Protein AF-A0AAV4ECH1-F1 (afdb_monomer)

Organism: NCBI:txid1093978

Structure (mmCIF, N/CA/C/O backbone):
data_AF-A0AAV4ECH1-F1
#
_entry.id   AF-A0AAV4ECH1-F1
#
loop_
_atom_site.group_PDB
_atom_site.id
_atom_site.type_symbol
_atom_site.label_atom_id
_atom_site.label_alt_id
_atom_site.label_comp_id
_atom_site.label_asym_id
_atom_site.label_entity_id
_atom_site.label_seq_id
_atom_site.pdbx_PDB_ins_code
_atom_site.Cartn_x
_atom_site.Cartn_y
_atom_site.Cartn_z
_atom_site.occupancy
_atom_site.B_iso_or_equiv
_atom_site.auth_seq_id
_atom_site.auth_comp_id
_atom_site.auth_asym_id
_atom_site.auth_atom_id
_atom_site.pdbx_PDB_model_num
ATOM 1 N N . MET A 1 1 ? 15.035 2.975 -8.513 1.00 60.62 1 MET A N 1
ATOM 2 C CA . MET A 1 1 ? 15.054 4.081 -9.506 1.00 60.62 1 MET A CA 1
ATOM 3 C C . MET A 1 1 ? 15.870 3.812 -10.770 1.00 60.62 1 MET A C 1
ATOM 5 O O . MET A 1 1 ? 15.384 4.126 -11.843 1.00 60.62 1 MET A O 1
ATOM 9 N N . LEU A 1 2 ? 17.068 3.222 -10.692 1.00 62.00 2 LEU A N 1
ATOM 10 C CA . LEU A 1 2 ? 18.070 3.203 -11.782 1.00 62.00 2 LEU A CA 1
ATOM 11 C C . LEU A 1 2 ? 17.639 2.664 -13.165 1.00 62.00 2 LEU A C 1
ATOM 13 O O . LEU A 1 2 ? 18.317 2.944 -14.146 1.00 62.00 2 LEU A O 1
ATOM 17 N N . ARG A 1 3 ? 16.542 1.904 -13.281 1.00 77.19 3 ARG A N 1
ATOM 18 C CA . ARG A 1 3 ? 16.023 1.419 -14.578 1.00 77.19 3 ARG A CA 1
ATOM 19 C C . ARG A 1 3 ? 14.747 2.115 -15.046 1.00 77.19 3 ARG A C 1
ATOM 21 O O . ARG A 1 3 ? 14.285 1.820 -16.141 1.00 77.19 3 ARG A O 1
ATOM 28 N N . LEU A 1 4 ? 14.199 3.039 -14.257 1.00 85.62 4 LEU A N 1
ATOM 29 C CA . LEU A 1 4 ? 12.916 3.689 -14.537 1.00 85.62 4 LEU A CA 1
ATOM 30 C C . LEU A 1 4 ? 12.904 4.378 -15.904 1.00 85.62 4 LEU A C 1
ATOM 32 O O . LEU A 1 4 ? 11.934 4.274 -16.646 1.00 85.62 4 LEU A O 1
ATOM 36 N N . ARG A 1 5 ? 14.034 4.985 -16.278 1.00 85.44 5 ARG A N 1
ATOM 37 C CA . ARG A 1 5 ? 14.195 5.683 -17.555 1.00 85.44 5 ARG A CA 1
ATOM 38 C C . ARG A 1 5 ? 14.033 4.790 -18.790 1.00 85.44 5 ARG A C 1
ATOM 40 O O . ARG A 1 5 ? 13.694 5.288 -19.852 1.00 85.44 5 ARG A O 1
ATOM 47 N N . ARG A 1 6 ? 14.250 3.477 -18.652 1.00 85.56 6 ARG A N 1
ATOM 48 C CA . ARG A 1 6 ? 14.023 2.495 -19.729 1.00 85.56 6 ARG A CA 1
ATOM 49 C C . ARG A 1 6 ? 12.545 2.149 -19.906 1.00 85.56 6 ARG A C 1
ATOM 51 O O . ARG A 1 6 ? 12.153 1.733 -20.987 1.00 85.56 6 ARG A O 1
ATOM 58 N N . LEU A 1 7 ? 11.760 2.260 -18.834 1.00 86.31 7 LEU A N 1
ATOM 59 C CA . LEU A 1 7 ? 10.358 1.841 -18.785 1.00 86.31 7 LEU A CA 1
ATOM 60 C C . LEU A 1 7 ? 9.423 2.967 -19.245 1.00 86.31 7 LEU A C 1
ATOM 62 O O . LEU A 1 7 ? 8.507 2.717 -20.020 1.00 86.31 7 LEU A O 1
ATOM 66 N N . CYS A 1 8 ? 9.671 4.201 -18.804 1.00 85.69 8 CYS A N 1
ATOM 67 C CA . CYS A 1 8 ? 8.803 5.348 -19.086 1.00 85.69 8 CYS A CA 1
ATOM 68 C C . CYS A 1 8 ? 8.967 5.849 -20.523 1.00 85.69 8 CYS A C 1
ATOM 70 O O . CYS A 1 8 ? 10.100 6.049 -20.971 1.00 85.69 8 CYS A O 1
ATOM 72 N N . GLN A 1 9 ? 7.850 6.029 -21.234 1.00 82.44 9 GLN A N 1
ATOM 73 C CA . GLN A 1 9 ? 7.805 6.490 -22.625 1.00 82.44 9 GLN A CA 1
ATOM 74 C C . GLN A 1 9 ? 8.228 7.949 -22.752 1.00 82.44 9 GLN A C 1
ATOM 76 O O . GLN A 1 9 ? 9.177 8.231 -23.484 1.00 82.44 9 GLN A O 1
ATOM 81 N N . ASP A 1 10 ? 7.608 8.813 -21.953 1.00 85.44 10 ASP A N 1
ATOM 82 C CA . ASP A 1 10 ? 7.797 10.257 -22.007 1.00 85.44 10 ASP A CA 1
ATOM 83 C C . ASP A 1 10 ? 8.365 10.822 -20.691 1.00 85.44 10 ASP A C 1
ATOM 85 O O . ASP A 1 10 ? 8.389 10.166 -19.642 1.00 85.44 10 ASP A O 1
ATOM 89 N N . ASP A 1 11 ? 8.848 12.067 -20.736 1.00 85.12 11 ASP A N 1
ATOM 90 C CA . ASP A 1 11 ? 9.450 12.754 -19.582 1.00 85.12 11 ASP A CA 1
ATOM 91 C C . ASP A 1 11 ? 8.449 13.048 -18.457 1.00 85.12 11 ASP A C 1
ATOM 93 O O . ASP A 1 11 ? 8.812 13.049 -17.276 1.00 85.12 11 ASP A O 1
ATOM 97 N N . ILE A 1 12 ? 7.185 13.270 -18.819 1.00 86.19 12 ILE A N 1
ATOM 98 C CA . ILE A 1 12 ? 6.098 13.512 -17.867 1.00 86.19 12 ILE A CA 1
ATOM 99 C C . ILE A 1 12 ? 5.824 12.242 -17.055 1.00 86.19 12 ILE A C 1
ATOM 101 O O . ILE A 1 12 ? 5.892 12.285 -15.823 1.00 86.19 12 ILE A O 1
ATOM 105 N N . ASP A 1 13 ? 5.640 11.110 -17.738 1.00 88.12 13 ASP A N 1
ATOM 106 C CA . ASP A 1 13 ? 5.453 9.794 -17.115 1.00 88.12 13 ASP A CA 1
ATOM 107 C C . ASP A 1 13 ? 6.646 9.411 -16.243 1.00 88.12 13 ASP A C 1
ATOM 109 O O . ASP A 1 13 ? 6.496 8.869 -15.146 1.00 88.12 13 ASP A O 1
ATOM 113 N N . PHE A 1 14 ? 7.861 9.713 -16.711 1.00 89.81 14 PHE A N 1
ATOM 114 C CA . PHE A 1 14 ? 9.073 9.484 -15.935 1.00 89.81 14 PHE A CA 1
ATOM 115 C C . PHE A 1 14 ? 9.050 10.243 -14.607 1.00 89.81 14 PHE A C 1
ATOM 117 O O . PHE A 1 14 ? 9.361 9.660 -13.566 1.00 89.81 14 PHE A O 1
ATOM 124 N N . ARG A 1 15 ? 8.684 11.529 -14.626 1.00 89.94 15 ARG A N 1
ATOM 125 C CA . ARG A 1 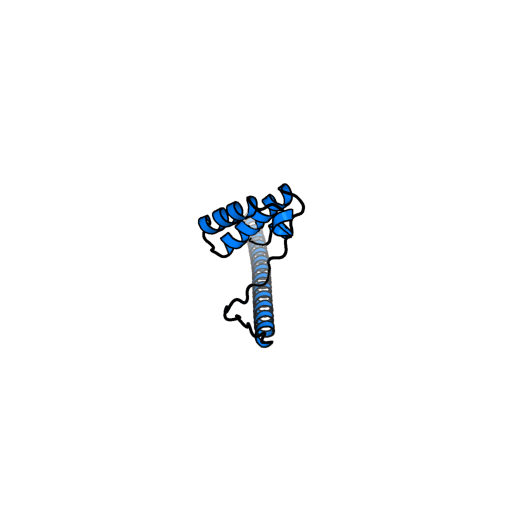15 ? 8.659 12.360 -13.419 1.00 89.94 15 ARG A CA 1
ATOM 126 C C . ARG A 1 15 ? 7.620 11.861 -12.423 1.00 89.94 15 ARG A C 1
ATOM 128 O O . ARG A 1 15 ? 7.941 11.723 -11.243 1.00 89.94 15 ARG A O 1
ATOM 135 N N . GLU A 1 16 ? 6.413 11.554 -12.892 1.00 92.00 16 GLU A N 1
ATOM 136 C CA . GLU A 1 16 ? 5.351 11.022 -12.035 1.00 92.00 16 GLU A CA 1
ATOM 137 C C . GLU A 1 16 ? 5.776 9.698 -11.388 1.00 92.00 16 GLU A C 1
ATOM 139 O O . GLU A 1 16 ? 5.672 9.518 -10.171 1.00 92.00 16 GLU A O 1
ATOM 144 N N . GLN A 1 17 ? 6.360 8.798 -12.178 1.00 90.94 17 GLN A N 1
ATOM 145 C CA . GLN A 1 17 ? 6.783 7.500 -11.676 1.00 90.94 17 GLN A CA 1
ATOM 146 C C . GLN A 1 17 ? 8.036 7.584 -10.783 1.00 90.94 17 GLN A C 1
ATOM 148 O O . GLN A 1 17 ? 8.196 6.750 -9.887 1.00 90.94 17 GLN A O 1
ATOM 153 N N . CYS A 1 18 ? 8.909 8.590 -10.963 1.00 91.19 18 CYS A N 1
ATOM 154 C CA . CYS A 1 18 ? 10.039 8.838 -10.051 1.00 91.19 18 CYS A CA 1
ATOM 155 C C . CYS A 1 18 ? 9.518 9.253 -8.676 1.00 91.19 18 CYS A C 1
ATOM 157 O O . CYS A 1 18 ? 10.000 8.730 -7.676 1.00 91.19 18 CYS A O 1
ATOM 159 N N . LEU A 1 19 ? 8.498 10.117 -8.631 1.00 92.00 19 LEU A N 1
ATOM 160 C CA . LEU A 1 19 ? 7.873 10.568 -7.386 1.00 92.00 19 LEU A CA 1
ATOM 161 C C . LEU A 1 19 ? 7.168 9.423 -6.655 1.00 92.00 19 LEU A C 1
ATOM 163 O O . LEU A 1 19 ? 7.477 9.178 -5.493 1.00 92.00 19 LEU A O 1
ATOM 167 N N . ARG A 1 20 ? 6.327 8.637 -7.343 1.00 92.31 20 ARG A N 1
ATOM 168 C CA . ARG A 1 20 ? 5.681 7.465 -6.716 1.00 92.31 20 ARG A CA 1
ATOM 169 C C . ARG A 1 20 ? 6.700 6.486 -6.143 1.00 92.31 20 ARG A C 1
ATOM 171 O O . ARG A 1 20 ? 6.542 5.978 -5.036 1.00 92.31 20 ARG A O 1
ATOM 178 N N . MET A 1 21 ? 7.765 6.216 -6.898 1.00 91.12 21 MET A N 1
ATOM 179 C CA . MET A 1 21 ? 8.803 5.299 -6.446 1.00 91.12 21 MET A CA 1
ATOM 180 C C . MET A 1 21 ? 9.639 5.895 -5.304 1.00 91.12 21 MET A C 1
ATOM 182 O O . MET A 1 21 ? 10.043 5.153 -4.413 1.00 91.12 21 MET A O 1
ATOM 186 N N . ARG A 1 22 ? 9.873 7.213 -5.293 1.00 92.44 22 ARG A N 1
ATOM 187 C CA . ARG A 1 22 ? 10.493 7.921 -4.165 1.00 92.44 22 ARG A CA 1
ATOM 188 C C . ARG A 1 22 ? 9.664 7.730 -2.904 1.00 92.44 22 ARG A C 1
ATOM 190 O O . ARG A 1 22 ? 10.211 7.273 -1.910 1.00 92.44 22 ARG A O 1
ATOM 197 N N . ASP A 1 23 ? 8.370 8.019 -2.960 1.00 94.12 23 ASP A N 1
ATOM 198 C CA . ASP A 1 23 ? 7.487 7.964 -1.793 1.00 94.12 23 ASP A CA 1
ATOM 199 C C . ASP A 1 23 ? 7.411 6.543 -1.213 1.00 94.12 23 ASP A C 1
ATOM 201 O O . ASP A 1 23 ? 7.477 6.357 0.002 1.00 94.12 23 ASP A O 1
ATOM 205 N N . PHE A 1 24 ? 7.406 5.524 -2.079 1.00 93.50 24 PHE A N 1
ATOM 206 C CA . PHE A 1 24 ? 7.546 4.132 -1.652 1.00 93.50 24 PHE A CA 1
ATOM 207 C C . PHE A 1 24 ? 8.854 3.892 -0.880 1.00 93.50 24 PHE A C 1
ATOM 209 O O . PHE A 1 24 ? 8.829 3.351 0.223 1.00 93.50 24 PHE A O 1
ATOM 216 N N . PHE A 1 25 ? 10.004 4.325 -1.404 1.00 93.00 25 PHE A N 1
ATOM 217 C CA . PHE A 1 25 ? 11.281 4.131 -0.709 1.00 93.00 25 PHE A CA 1
ATOM 218 C C . PHE A 1 25 ? 11.388 4.944 0.587 1.00 93.00 25 PHE A C 1
ATOM 220 O O . PHE A 1 25 ? 11.971 4.460 1.554 1.00 93.00 25 PHE A O 1
ATOM 227 N N . VAL A 1 26 ? 10.778 6.126 0.657 1.00 95.56 26 VAL A N 1
ATOM 228 C CA . VAL A 1 26 ? 10.660 6.877 1.916 1.00 95.56 26 VAL A CA 1
ATOM 229 C C . VAL A 1 26 ? 9.870 6.068 2.943 1.00 95.56 26 VAL A C 1
ATOM 231 O O . VAL A 1 26 ? 10.314 5.936 4.080 1.00 95.56 26 VAL A O 1
ATOM 234 N N . SER A 1 27 ? 8.754 5.448 2.541 1.00 94.75 27 SER A N 1
ATOM 235 C CA . SER A 1 27 ? 7.963 4.590 3.438 1.00 94.75 27 SER A CA 1
ATOM 236 C C . SER A 1 27 ? 8.729 3.355 3.934 1.00 94.75 27 SER A C 1
ATOM 238 O O . SER A 1 27 ? 8.481 2.870 5.034 1.00 94.75 27 SER A O 1
ATOM 240 N N . CYS A 1 28 ? 9.715 2.882 3.165 1.00 93.56 28 CYS A N 1
ATOM 241 C CA . CYS A 1 28 ? 10.630 1.814 3.572 1.00 93.56 28 CYS A CA 1
ATOM 242 C C . CYS A 1 28 ? 11.796 2.300 4.458 1.00 93.56 28 CYS A C 1
ATOM 244 O O . CYS A 1 28 ? 12.637 1.486 4.838 1.00 93.56 28 CYS A O 1
ATOM 246 N N . GLY A 1 29 ? 11.874 3.599 4.771 1.00 93.62 29 GLY A N 1
ATOM 247 C CA . GLY A 1 29 ? 12.888 4.190 5.649 1.00 93.62 29 GLY A CA 1
ATOM 248 C C . GLY A 1 29 ? 14.180 4.628 4.954 1.00 93.62 29 GLY A C 1
ATOM 249 O O . GLY A 1 29 ? 15.182 4.861 5.628 1.00 93.62 29 GLY A O 1
ATOM 250 N N . TYR A 1 30 ? 14.198 4.741 3.622 1.00 93.88 30 TYR A N 1
ATOM 251 C CA . TYR A 1 30 ? 15.370 5.267 2.918 1.00 93.88 30 TYR A CA 1
ATOM 252 C C . TYR A 1 30 ? 15.466 6.797 3.075 1.00 93.88 30 TYR A C 1
ATOM 254 O O . TYR A 1 30 ? 14.449 7.487 2.967 1.00 93.88 30 TYR A O 1
ATOM 262 N N . PRO A 1 31 ? 16.675 7.354 3.282 1.00 94.69 31 PRO A N 1
ATOM 263 C CA . PRO A 1 31 ? 16.867 8.792 3.442 1.00 94.69 31 PRO A CA 1
ATOM 264 C C . PRO A 1 31 ? 16.560 9.551 2.146 1.00 94.69 31 PRO A C 1
ATOM 266 O O . PRO A 1 31 ? 16.985 9.149 1.059 1.00 94.69 31 PRO A O 1
ATOM 269 N N . LEU A 1 32 ? 15.861 10.682 2.277 1.00 93.56 32 LEU A N 1
ATOM 270 C CA . LEU A 1 32 ? 15.421 11.522 1.156 1.00 93.56 32 LEU A CA 1
ATOM 271 C C . LEU A 1 32 ? 16.582 11.985 0.270 1.00 93.56 32 LEU A C 1
ATOM 273 O O . LEU A 1 32 ? 16.478 11.913 -0.948 1.00 93.56 32 LEU A O 1
ATOM 277 N N . GLU A 1 33 ? 17.709 12.363 0.870 1.00 93.94 33 GLU A N 1
ATOM 278 C CA . GLU A 1 33 ? 18.901 12.857 0.165 1.00 93.94 33 GLU A CA 1
ATOM 279 C C . GLU A 1 33 ? 19.402 11.871 -0.900 1.00 93.94 33 GLU A C 1
ATOM 281 O O . GLU A 1 33 ? 19.706 12.247 -2.033 1.00 93.94 33 GLU A O 1
ATOM 286 N N . VAL A 1 34 ? 19.432 10.578 -0.560 1.00 92.50 34 VAL A N 1
ATOM 287 C CA . VAL A 1 34 ? 19.876 9.513 -1.469 1.00 92.50 34 VAL A CA 1
ATOM 288 C C . VAL A 1 34 ? 18.868 9.302 -2.597 1.00 92.50 34 VAL A C 1
ATOM 290 O O . VAL A 1 34 ? 19.256 8.990 -3.728 1.00 92.50 34 VAL A O 1
ATOM 293 N N . LEU A 1 35 ? 17.577 9.454 -2.302 1.00 92.69 35 LEU A N 1
ATOM 294 C CA . LEU A 1 35 ? 16.502 9.288 -3.276 1.00 92.69 35 LEU A CA 1
ATOM 295 C C . LEU A 1 35 ? 16.435 10.465 -4.252 1.00 92.69 35 LEU A C 1
ATOM 297 O O . LEU A 1 35 ? 16.287 10.239 -5.453 1.00 92.69 35 LEU A O 1
ATOM 301 N N . ASP A 1 36 ? 16.605 11.691 -3.766 1.00 92.31 36 ASP A N 1
ATOM 302 C CA . ASP A 1 36 ? 16.615 12.896 -4.593 1.00 92.31 36 ASP A CA 1
ATOM 303 C C . ASP A 1 36 ? 17.852 12.936 -5.492 1.00 92.31 36 ASP A C 1
ATOM 305 O O . ASP A 1 36 ? 17.724 13.159 -6.700 1.00 92.31 36 ASP A O 1
ATOM 309 N N . ASP A 1 37 ? 19.035 12.608 -4.958 1.00 92.50 37 ASP A N 1
ATOM 310 C CA . ASP A 1 37 ? 20.234 12.453 -5.785 1.00 92.50 37 ASP A CA 1
ATOM 311 C C . ASP A 1 37 ? 20.035 11.345 -6.833 1.00 92.50 37 ASP A C 1
ATOM 313 O O . ASP A 1 37 ? 20.362 11.510 -8.010 1.00 92.50 37 ASP A O 1
ATOM 317 N N . ALA A 1 38 ? 19.401 10.227 -6.464 1.00 90.56 38 ALA A N 1
ATOM 318 C CA . ALA A 1 38 ? 19.083 9.171 -7.419 1.00 90.56 38 ALA A CA 1
ATOM 319 C C . ALA A 1 38 ? 18.099 9.618 -8.516 1.00 90.56 38 ALA A C 1
ATOM 321 O O . ALA A 1 38 ? 18.355 9.311 -9.684 1.00 90.56 38 ALA A O 1
ATOM 322 N N . CYS A 1 39 ? 17.016 10.338 -8.196 1.00 90.25 39 CYS A N 1
ATOM 323 C CA . CYS A 1 39 ? 16.111 10.885 -9.217 1.00 90.25 39 CYS A CA 1
ATOM 324 C C . CYS A 1 39 ? 16.853 11.894 -10.115 1.00 90.25 39 CYS A C 1
ATOM 326 O O . CYS A 1 39 ? 16.700 11.832 -11.335 1.00 90.25 39 CYS A O 1
ATOM 328 N N . ASN A 1 40 ? 17.716 12.750 -9.556 1.00 90.88 40 ASN A N 1
ATOM 329 C CA . ASN A 1 40 ? 18.491 13.741 -10.311 1.00 90.88 40 ASN A CA 1
ATOM 330 C C . ASN A 1 40 ? 19.532 13.106 -11.252 1.00 90.88 40 ASN A C 1
ATOM 332 O O . ASN A 1 40 ? 19.740 13.553 -12.377 1.00 90.88 40 ASN A O 1
ATOM 336 N N . ARG A 1 41 ? 20.194 12.021 -10.836 1.00 90.06 41 ARG A N 1
ATOM 337 C CA . ARG A 1 41 ? 21.108 11.289 -11.729 1.00 90.06 41 ARG A CA 1
ATOM 338 C C . ARG A 1 41 ? 20.363 10.636 -12.888 1.00 90.06 41 ARG A C 1
ATOM 340 O O . ARG A 1 41 ? 20.865 10.624 -14.006 1.00 90.06 41 ARG A O 1
ATOM 347 N N . VAL A 1 42 ? 19.183 10.073 -12.626 1.00 89.00 42 VAL A N 1
ATOM 348 C CA . VAL A 1 42 ? 18.407 9.347 -13.641 1.00 89.00 42 VAL A CA 1
ATOM 349 C C . VAL A 1 42 ? 17.687 10.304 -14.597 1.00 89.00 42 VAL A C 1
ATOM 351 O O . VAL A 1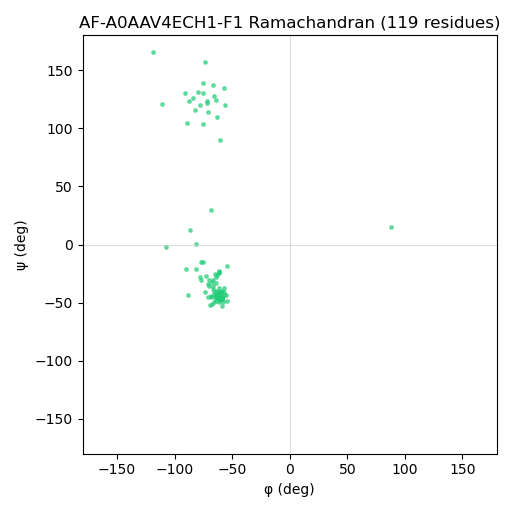 42 ? 17.547 9.966 -15.770 1.00 89.00 42 VAL A O 1
ATOM 354 N N . SER A 1 43 ? 17.290 11.501 -14.148 1.00 88.31 43 SER A N 1
ATOM 355 C CA . SER A 1 43 ? 16.662 12.519 -15.008 1.00 88.31 43 SER A CA 1
ATOM 356 C C . SER A 1 43 ? 17.595 13.041 -16.104 1.00 88.31 43 SER A C 1
ATOM 358 O O . SER A 1 43 ? 17.131 13.408 -17.179 1.00 88.31 43 SER A O 1
ATOM 360 N N . LYS A 1 44 ? 18.911 13.022 -15.863 1.00 89.62 44 LYS A N 1
ATOM 361 C CA . LYS A 1 44 ? 19.941 13.453 -16.822 1.00 89.62 44 LYS A CA 1
ATOM 362 C C . LYS A 1 44 ? 20.194 12.457 -17.956 1.00 89.62 44 LYS A C 1
ATOM 364 O O . LYS A 1 44 ? 20.847 12.807 -18.931 1.00 89.62 44 LYS A O 1
ATOM 369 N N . ILE A 1 45 ? 19.725 11.218 -17.827 1.00 88.19 45 ILE A N 1
ATOM 370 C CA . ILE A 1 45 ? 19.940 10.167 -18.826 1.00 88.19 45 ILE A CA 1
ATOM 371 C C . ILE A 1 45 ? 18.767 10.200 -19.805 1.00 88.19 45 ILE A C 1
ATOM 373 O O . ILE A 1 45 ? 17.614 10.187 -19.379 1.00 88.19 45 ILE A O 1
ATOM 377 N N . SER A 1 46 ? 19.022 10.218 -21.112 1.00 87.19 46 SER A N 1
ATOM 378 C CA . SER A 1 46 ? 17.951 10.123 -22.111 1.00 87.19 46 SER A CA 1
ATOM 379 C C . SER A 1 46 ? 17.391 8.693 -22.191 1.00 87.19 46 SER A C 1
ATOM 381 O O . SER A 1 46 ? 18.058 7.720 -21.832 1.00 87.19 46 SER A O 1
ATOM 383 N N . ARG A 1 47 ? 16.151 8.528 -22.669 1.00 86.31 47 ARG A N 1
ATOM 384 C CA . ARG A 1 47 ? 15.570 7.188 -22.885 1.00 86.31 47 ARG A CA 1
ATOM 385 C C . ARG A 1 47 ? 16.401 6.377 -23.882 1.00 86.31 47 ARG A C 1
ATOM 387 O O . ARG A 1 47 ? 16.632 5.192 -23.654 1.00 86.31 47 ARG A O 1
ATOM 394 N N . THR A 1 48 ? 16.875 7.015 -24.949 1.00 86.75 48 THR A N 1
ATOM 395 C CA . THR A 1 48 ? 17.717 6.382 -25.971 1.00 86.75 48 THR A CA 1
ATOM 396 C C . THR A 1 48 ? 19.015 5.860 -25.371 1.00 86.75 48 THR A C 1
ATOM 398 O O . THR A 1 48 ? 19.315 4.685 -25.552 1.00 86.75 48 THR A O 1
ATOM 401 N N . ASP A 1 49 ? 19.709 6.660 -24.557 1.00 86.31 49 ASP A N 1
ATOM 402 C CA . ASP A 1 49 ? 20.943 6.224 -23.888 1.00 86.31 49 ASP A CA 1
ATOM 403 C C . ASP A 1 49 ? 20.677 5.121 -22.866 1.00 86.31 49 ASP A C 1
ATOM 405 O O . ASP A 1 49 ? 21.464 4.186 -22.709 1.00 86.31 49 ASP A O 1
ATOM 409 N N . ALA A 1 50 ? 19.535 5.191 -22.178 1.00 85.81 50 ALA A N 1
ATOM 410 C CA . ALA A 1 50 ? 19.148 4.168 -21.225 1.00 85.81 50 ALA A CA 1
ATOM 411 C C . ALA A 1 50 ? 18.928 2.806 -21.905 1.00 85.81 50 ALA A C 1
ATOM 413 O O . ALA A 1 50 ? 19.216 1.786 -21.278 1.00 85.81 50 ALA A O 1
ATOM 414 N N . LEU A 1 51 ? 18.439 2.766 -23.148 1.00 87.38 51 LEU A N 1
ATOM 415 C CA . LEU A 1 51 ? 18.164 1.532 -23.896 1.00 87.38 51 LEU A CA 1
ATOM 416 C C . LEU A 1 51 ? 19.424 0.862 -24.462 1.00 87.38 51 LEU A C 1
ATOM 418 O O . LEU A 1 51 ? 19.364 -0.318 -24.810 1.00 87.38 51 LEU A O 1
ATOM 422 N N . ILE A 1 52 ? 20.561 1.564 -24.509 1.00 89.12 52 ILE A N 1
ATOM 423 C CA . ILE A 1 52 ? 21.807 1.005 -25.038 1.00 89.12 52 ILE A CA 1
ATOM 424 C C . ILE A 1 52 ? 22.263 -0.164 -24.141 1.00 89.12 52 ILE A C 1
ATOM 426 O O . ILE A 1 52 ? 22.415 -0.000 -22.919 1.00 89.12 52 ILE A O 1
ATOM 430 N N . PRO A 1 53 ? 22.477 -1.368 -24.709 1.00 81.62 53 PRO A N 1
ATOM 431 C CA . PRO A 1 53 ? 22.992 -2.500 -23.956 1.00 81.62 53 PRO A CA 1
ATOM 432 C C . PRO A 1 53 ? 24.425 -2.204 -23.512 1.00 81.62 53 PRO A C 1
ATOM 434 O O . PRO A 1 53 ? 25.286 -1.835 -24.308 1.00 81.62 53 PRO A O 1
ATOM 437 N N . ARG A 1 54 ? 24.688 -2.361 -22.212 1.00 80.75 54 ARG A N 1
ATOM 438 C CA . ARG A 1 54 ? 26.043 -2.220 -21.678 1.00 80.75 54 ARG A CA 1
ATOM 439 C C . ARG A 1 54 ? 26.806 -3.519 -21.950 1.00 80.75 54 ARG A C 1
ATOM 441 O O . ARG A 1 54 ? 26.260 -4.569 -21.610 1.00 80.75 54 ARG A O 1
ATOM 448 N N . PRO A 1 55 ? 28.036 -3.473 -22.495 1.00 79.81 55 PRO A N 1
ATOM 449 C CA . PRO A 1 55 ? 28.844 -4.675 -22.657 1.00 79.81 55 PRO A CA 1
ATOM 450 C C . PRO A 1 55 ? 29.048 -5.353 -21.298 1.00 79.81 55 PRO A C 1
ATOM 452 O O . PRO A 1 55 ? 29.319 -4.679 -20.296 1.00 79.81 55 PRO A O 1
ATOM 455 N N . GLU A 1 56 ? 28.871 -6.676 -21.255 1.00 75.38 56 GLU A N 1
ATOM 456 C CA . GLU A 1 56 ? 29.089 -7.466 -20.045 1.00 75.38 56 GLU A CA 1
ATOM 457 C C . GLU A 1 56 ? 30.561 -7.373 -19.641 1.00 75.38 56 GLU A C 1
ATOM 459 O O . GLU A 1 56 ? 31.448 -7.912 -20.296 1.00 75.38 56 GLU A O 1
ATOM 464 N N . GLN A 1 57 ? 30.829 -6.673 -18.541 1.00 76.06 57 GLN A N 1
ATOM 465 C CA . GLN A 1 57 ? 32.106 -6.789 -17.854 1.00 76.06 57 GLN A CA 1
ATOM 466 C C . GLN A 1 57 ? 32.019 -7.995 -16.926 1.00 76.06 57 GLN A C 1
ATOM 468 O O . GLN A 1 57 ? 31.111 -8.062 -16.093 1.00 76.06 57 GLN A O 1
ATOM 473 N N . SER A 1 58 ? 32.966 -8.927 -17.054 1.00 70.62 58 SER A N 1
ATOM 474 C CA . SER A 1 58 ? 33.126 -10.057 -16.138 1.00 70.62 58 SER A CA 1
ATOM 475 C C . SER A 1 58 ? 33.402 -9.529 -14.727 1.00 70.62 58 SER A C 1
ATOM 477 O O . SER A 1 58 ? 34.537 -9.258 -14.340 1.00 70.62 58 SER A O 1
ATOM 479 N N . SER A 1 59 ? 32.340 -9.307 -13.960 1.00 71.56 59 SER A N 1
ATOM 480 C CA . SER A 1 59 ? 32.424 -8.816 -12.594 1.00 71.56 59 SER A CA 1
ATOM 481 C C . SER A 1 59 ? 32.590 -10.007 -11.658 1.00 71.56 59 SER A C 1
ATOM 483 O O . SER A 1 59 ? 31.721 -10.875 -11.616 1.00 71.56 59 SER A O 1
ATOM 485 N N . GLN A 1 60 ? 33.654 -10.023 -10.850 1.00 79.31 60 GLN A N 1
ATOM 486 C CA . GLN A 1 60 ? 33.835 -10.964 -9.731 1.00 79.31 60 GLN A CA 1
ATOM 487 C C . GLN A 1 60 ? 32.845 -10.707 -8.568 1.00 79.31 60 GLN A C 1
ATOM 489 O O . GLN A 1 60 ? 33.161 -10.925 -7.402 1.00 79.31 60 GLN A O 1
ATOM 494 N N . ARG A 1 61 ? 31.641 -10.192 -8.844 1.00 76.50 61 ARG A N 1
ATOM 495 C CA . ARG A 1 61 ? 30.627 -9.958 -7.814 1.00 76.50 61 ARG A CA 1
ATOM 496 C C . ARG A 1 61 ? 30.064 -11.291 -7.334 1.00 76.50 61 ARG A C 1
ATOM 498 O O . ARG A 1 61 ? 29.480 -12.042 -8.115 1.00 76.50 61 ARG A O 1
ATOM 505 N N . THR A 1 62 ? 30.183 -11.537 -6.033 1.00 79.62 62 THR A N 1
ATOM 506 C CA . THR A 1 62 ? 29.520 -12.652 -5.354 1.00 79.62 62 THR A CA 1
ATOM 507 C C . THR A 1 62 ? 28.015 -12.569 -5.591 1.00 79.62 62 THR A C 1
ATOM 509 O O . THR A 1 62 ? 27.371 -11.571 -5.259 1.00 79.62 62 THR A O 1
ATOM 512 N N . LYS A 1 63 ? 27.447 -13.610 -6.202 1.00 77.25 63 LYS A N 1
ATOM 513 C CA . LYS A 1 63 ? 26.007 -13.704 -6.449 1.00 77.25 63 LYS A CA 1
ATOM 514 C C . LYS A 1 63 ? 25.299 -13.956 -5.119 1.00 77.25 63 LYS A C 1
ATOM 516 O O . LYS A 1 63 ? 25.590 -14.943 -4.450 1.00 77.25 63 LYS A O 1
ATOM 521 N N . LEU A 1 64 ? 24.354 -13.091 -4.757 1.00 76.12 64 LEU A N 1
ATOM 522 C CA . LEU A 1 64 ? 23.427 -13.376 -3.667 1.00 76.12 64 LEU A CA 1
ATOM 523 C C . LEU A 1 64 ? 22.396 -14.385 -4.177 1.00 76.12 64 LEU A C 1
ATOM 525 O O . LEU A 1 64 ? 21.499 -14.032 -4.942 1.00 76.12 64 LEU A O 1
ATOM 529 N N . ILE A 1 65 ? 22.548 -15.644 -3.782 1.00 79.00 65 ILE A N 1
ATOM 530 C CA . ILE A 1 65 ? 21.563 -16.685 -4.062 1.00 79.00 65 ILE A CA 1
ATOM 531 C C . ILE A 1 65 ? 20.566 -16.675 -2.907 1.00 79.00 65 ILE A C 1
ATOM 533 O O . ILE A 1 65 ? 20.879 -17.128 -1.809 1.00 79.00 65 ILE A O 1
ATOM 537 N N . MET A 1 66 ? 19.370 -16.136 -3.144 1.00 66.94 66 MET A N 1
ATOM 538 C CA . MET A 1 66 ? 18.246 -16.342 -2.233 1.00 66.94 66 MET A CA 1
ATOM 539 C C . MET A 1 66 ? 17.601 -17.683 -2.559 1.00 66.94 66 MET A C 1
ATOM 541 O O . MET A 1 66 ? 17.069 -17.881 -3.651 1.00 66.94 66 MET A O 1
ATOM 545 N N . THR A 1 67 ? 17.660 -18.617 -1.617 1.00 72.69 67 THR A N 1
ATOM 546 C CA . THR A 1 67 ? 16.973 -19.899 -1.732 1.00 72.69 67 THR A CA 1
ATOM 547 C C . THR A 1 67 ? 15.488 -19.704 -1.416 1.00 72.69 67 THR A C 1
ATOM 549 O O . THR A 1 67 ? 15.110 -19.252 -0.336 1.00 72.69 67 THR A O 1
ATOM 552 N N . TYR A 1 68 ? 14.621 -20.016 -2.380 1.00 57.53 68 TYR A N 1
ATOM 553 C CA . TYR A 1 68 ? 13.175 -20.068 -2.166 1.00 57.53 68 TYR A CA 1
ATOM 554 C C . TYR A 1 68 ? 12.855 -21.298 -1.307 1.00 57.53 68 TYR A C 1
ATOM 556 O O . TYR A 1 68 ? 13.072 -22.425 -1.752 1.00 57.53 68 TYR A O 1
ATOM 564 N N . HIS A 1 69 ? 12.371 -21.098 -0.077 1.00 70.81 69 HIS A N 1
ATOM 565 C CA . HIS A 1 69 ? 11.953 -22.196 0.797 1.00 70.81 69 HIS A CA 1
ATOM 566 C C . HIS A 1 69 ? 10.421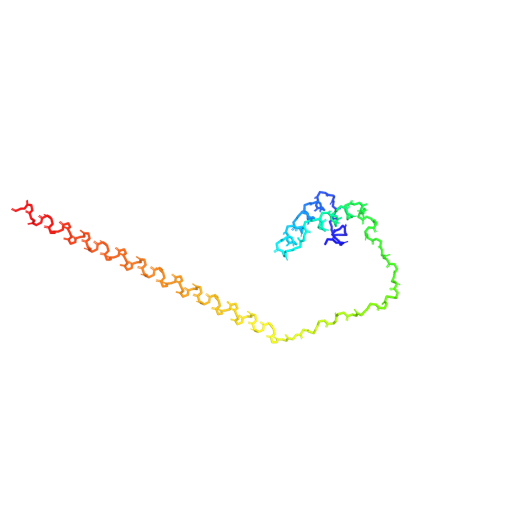 -22.182 0.979 1.00 70.81 69 HIS A C 1
ATOM 568 O O . HIS A 1 69 ? 9.882 -21.182 1.464 1.00 70.81 69 HIS A O 1
ATOM 574 N N . PRO A 1 70 ? 9.701 -23.262 0.612 1.00 67.88 70 PRO A N 1
ATOM 575 C CA . PRO A 1 70 ? 8.233 -23.295 0.566 1.00 67.88 70 PRO A CA 1
ATOM 576 C C . PRO A 1 70 ? 7.558 -23.060 1.927 1.00 67.88 70 PRO A C 1
ATOM 578 O O . PRO A 1 70 ? 6.425 -22.586 1.978 1.00 67.88 70 PRO A O 1
ATOM 581 N N . HIS A 1 71 ? 8.260 -23.304 3.038 1.00 65.38 71 HIS A N 1
ATOM 582 C CA . HIS A 1 71 ? 7.747 -23.030 4.383 1.00 65.38 71 HIS A CA 1
ATOM 583 C C . HIS A 1 71 ? 7.508 -21.541 4.672 1.00 65.38 71 HIS A C 1
ATOM 585 O O . HIS A 1 71 ? 6.636 -21.223 5.479 1.00 65.38 71 HIS A O 1
ATOM 591 N N . ASN A 1 72 ? 8.206 -20.624 3.993 1.00 69.31 72 ASN A N 1
ATOM 592 C CA . ASN A 1 72 ? 8.005 -19.187 4.202 1.00 69.31 72 ASN A CA 1
ATOM 593 C C . ASN 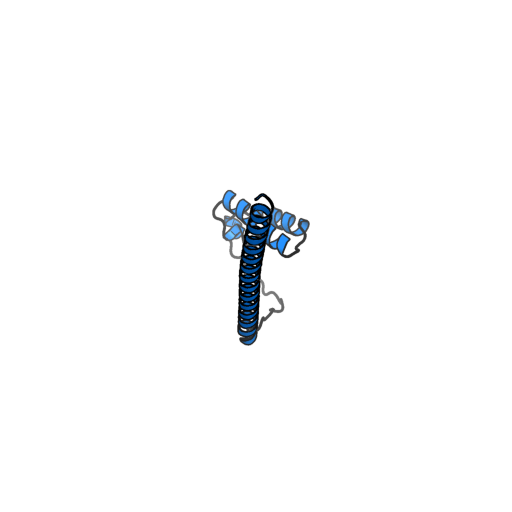A 1 72 ? 6.652 -18.714 3.650 1.00 69.31 72 ASN A C 1
ATOM 595 O O . ASN A 1 72 ? 6.046 -17.801 4.206 1.00 69.31 72 ASN A O 1
ATOM 599 N N . LEU A 1 73 ? 6.155 -19.359 2.589 1.00 77.19 73 LEU A N 1
ATOM 600 C CA . LEU A 1 73 ? 4.842 -19.058 2.022 1.00 77.19 73 LEU A CA 1
ATOM 601 C C . LEU A 1 73 ? 3.727 -19.544 2.954 1.00 77.19 73 LEU A C 1
ATOM 603 O O . LEU A 1 73 ? 2.794 -18.801 3.240 1.00 77.19 73 LEU A O 1
ATOM 607 N N . VAL A 1 74 ? 3.852 -20.771 3.470 1.00 81.62 74 VAL A N 1
ATOM 608 C CA . VAL A 1 74 ? 2.866 -21.355 4.391 1.00 81.62 74 VAL A CA 1
ATOM 609 C C . VAL A 1 74 ? 2.814 -20.563 5.695 1.00 81.62 74 VAL A C 1
ATOM 611 O O . VAL A 1 74 ? 1.726 -20.233 6.154 1.00 81.62 74 VAL A O 1
ATOM 614 N N . ALA A 1 75 ? 3.968 -20.187 6.257 1.00 81.19 75 ALA A N 1
ATOM 615 C CA . ALA A 1 75 ? 4.027 -19.361 7.460 1.00 81.19 75 ALA A CA 1
ATOM 616 C C . ALA A 1 75 ? 3.329 -18.007 7.258 1.00 81.19 75 ALA A C 1
ATOM 618 O O . ALA A 1 75 ? 2.521 -17.604 8.092 1.00 81.19 75 ALA A O 1
ATOM 619 N N . LEU A 1 76 ? 3.576 -17.334 6.129 1.00 84.19 76 LEU A N 1
ATOM 620 C CA . LEU A 1 76 ? 2.928 -16.063 5.810 1.00 84.19 76 LEU A CA 1
ATOM 621 C C . LEU A 1 76 ? 1.411 -16.221 5.640 1.00 84.19 76 LEU A C 1
ATOM 623 O O . LEU A 1 76 ? 0.656 -15.424 6.188 1.00 84.19 76 LEU A O 1
ATOM 627 N N . VAL A 1 77 ? 0.954 -17.267 4.945 1.00 87.25 77 VAL A N 1
ATOM 628 C CA . VAL A 1 77 ? -0.481 -17.553 4.781 1.00 87.25 77 VAL A CA 1
ATOM 629 C C . VAL A 1 77 ? -1.145 -17.814 6.132 1.00 87.25 77 VAL A C 1
ATOM 631 O O . VAL A 1 77 ? -2.189 -17.232 6.411 1.00 87.25 77 VAL A O 1
ATOM 634 N N . VAL A 1 78 ? -0.535 -18.628 6.996 1.00 91.56 78 VAL A N 1
ATOM 635 C CA . VAL A 1 78 ? -1.068 -18.914 8.336 1.00 91.56 78 VAL A CA 1
ATOM 636 C C . VAL A 1 78 ? -1.165 -17.635 9.164 1.00 91.56 78 VAL A C 1
ATOM 638 O O . VAL A 1 78 ? -2.213 -17.378 9.748 1.00 91.56 78 VAL A O 1
ATOM 641 N N . VAL A 1 79 ? -0.123 -16.799 9.172 1.00 93.81 79 VAL A N 1
ATOM 642 C CA . VAL A 1 79 ? -0.140 -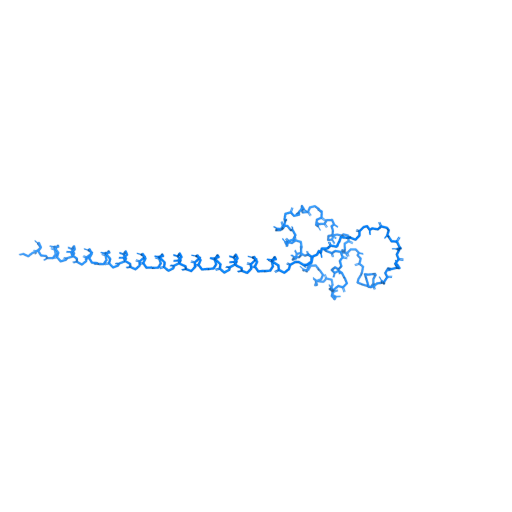15.519 9.897 1.00 93.81 79 VAL A CA 1
ATOM 643 C C . VAL A 1 79 ? -1.258 -14.613 9.382 1.00 93.81 79 VAL A C 1
ATOM 645 O O . VAL A 1 79 ? -2.025 -14.089 10.185 1.00 93.81 79 VAL A O 1
ATOM 648 N N . VAL A 1 80 ? -1.403 -14.466 8.063 1.00 94.38 80 VAL A N 1
ATOM 649 C CA . VAL A 1 80 ? -2.464 -13.639 7.468 1.00 94.38 80 VAL A CA 1
ATOM 650 C C . VAL A 1 80 ? -3.848 -14.164 7.849 1.00 94.38 80 VAL A C 1
ATOM 652 O O . VAL A 1 80 ? -4.689 -13.384 8.286 1.00 94.38 80 VAL A O 1
ATOM 655 N N . VAL A 1 81 ? -4.081 -15.475 7.745 1.00 96.50 81 VAL A N 1
ATOM 656 C CA . VAL A 1 81 ? -5.368 -16.088 8.107 1.00 96.50 81 VAL A CA 1
ATOM 657 C C . VAL A 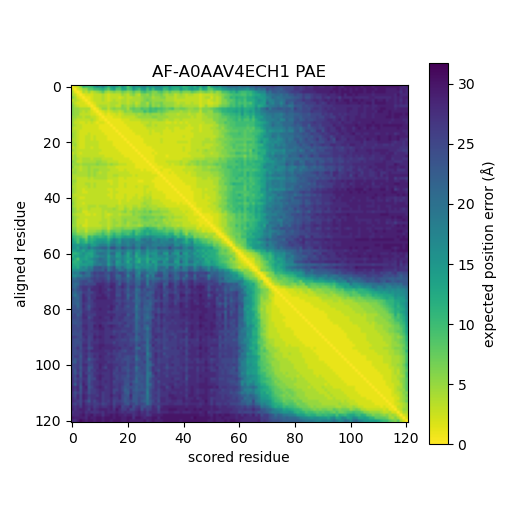1 81 ? -5.678 -15.871 9.586 1.00 96.50 81 VAL A C 1
ATOM 659 O O . VAL A 1 81 ? -6.779 -15.437 9.912 1.00 96.50 81 VAL A O 1
ATOM 662 N N . VAL A 1 82 ? -4.714 -16.107 10.479 1.00 97.19 82 VAL A N 1
ATOM 663 C CA . VAL A 1 82 ? -4.895 -15.897 11.923 1.00 97.19 82 VAL A CA 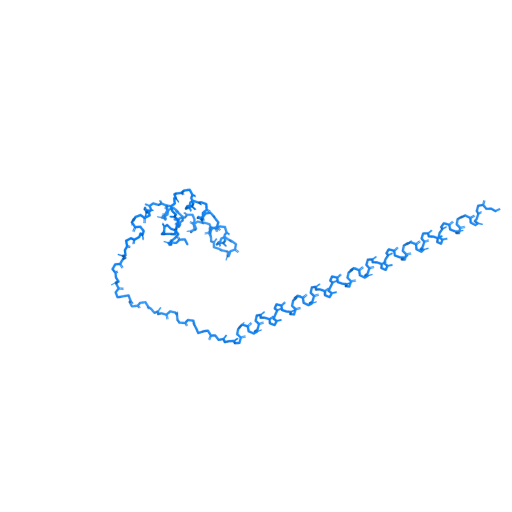1
ATOM 664 C C . VAL A 1 82 ? -5.231 -14.437 12.221 1.00 97.19 82 VAL A C 1
ATOM 666 O O . VAL A 1 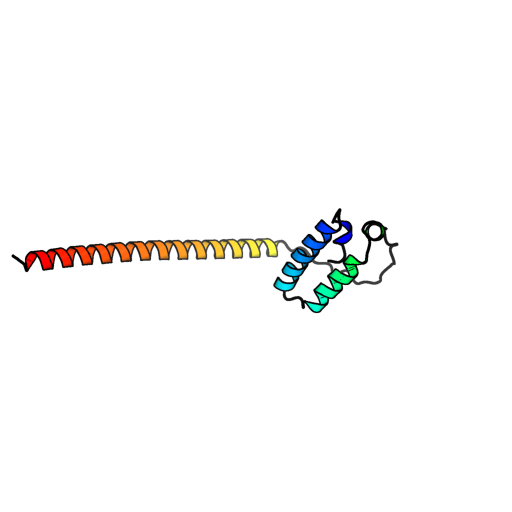82 ? -6.188 -14.175 12.944 1.00 97.19 82 VAL A O 1
ATOM 669 N N . VAL A 1 83 ? -4.504 -13.483 11.631 1.00 97.62 83 VAL A N 1
ATOM 670 C CA . VAL A 1 83 ? -4.768 -12.049 11.821 1.00 97.62 83 VAL A CA 1
ATOM 671 C C . VAL A 1 83 ? -6.170 -11.681 11.339 1.00 97.62 83 VAL A C 1
ATOM 673 O O . VAL A 1 83 ? -6.907 -11.028 12.072 1.00 97.62 83 VAL A O 1
ATOM 676 N N . VAL A 1 84 ? -6.572 -12.131 10.147 1.00 97.69 84 VAL A N 1
ATOM 677 C CA . VAL A 1 84 ? -7.913 -11.858 9.607 1.00 97.69 84 VAL A CA 1
ATOM 678 C C . VAL A 1 84 ? -8.995 -12.440 10.515 1.00 97.69 84 VAL A C 1
ATOM 680 O O . VAL A 1 84 ? -9.947 -11.738 10.843 1.00 97.69 84 VAL A O 1
ATOM 683 N N . VAL A 1 85 ? -8.837 -13.684 10.976 1.00 98.06 85 VAL A N 1
ATOM 684 C CA . VAL A 1 85 ? -9.793 -14.323 11.893 1.00 98.06 85 VAL A CA 1
ATOM 685 C C . VAL A 1 85 ? -9.904 -13.539 13.200 1.00 98.06 85 VAL A C 1
ATOM 687 O O . VAL A 1 85 ? -11.015 -13.252 13.637 1.00 98.06 85 VAL A O 1
ATOM 690 N N . VAL A 1 86 ? -8.780 -13.138 13.801 1.00 98.19 86 VAL A N 1
ATOM 691 C CA . VAL A 1 86 ? -8.778 -12.336 15.036 1.00 98.19 86 VAL A CA 1
ATOM 692 C C . VAL A 1 86 ? -9.500 -11.006 14.825 1.00 98.19 86 VAL A C 1
ATOM 694 O O . VAL A 1 86 ? -10.355 -10.649 15.632 1.00 98.19 86 VAL A O 1
ATOM 697 N N . VAL A 1 87 ? -9.211 -10.295 13.732 1.00 98.19 87 VAL A N 1
ATOM 698 C CA . VAL A 1 87 ? -9.872 -9.021 13.410 1.00 98.19 87 VAL A CA 1
ATOM 699 C C . VAL A 1 87 ? -11.381 -9.212 13.262 1.00 98.19 87 VAL A C 1
ATOM 701 O O . VAL A 1 87 ? -12.146 -8.464 13.864 1.00 98.19 87 VAL A O 1
ATOM 704 N N . VAL A 1 88 ? -11.818 -10.236 12.524 1.00 98.25 88 VAL A N 1
ATOM 705 C CA . VAL A 1 88 ? -13.247 -10.539 12.345 1.00 98.25 88 VAL A CA 1
ATOM 706 C C . VAL A 1 88 ? -13.918 -10.831 13.686 1.00 98.25 88 VAL A C 1
ATOM 708 O O . VAL A 1 88 ? -14.976 -10.274 13.967 1.00 98.25 88 VAL A O 1
ATOM 711 N N . VAL A 1 89 ? -13.299 -11.650 14.541 1.00 98.38 89 VAL A N 1
ATOM 712 C CA . VAL A 1 89 ? -13.845 -11.967 15.869 1.00 98.38 89 VAL A CA 1
ATOM 713 C C . VAL A 1 89 ? -13.991 -10.704 16.715 1.00 98.38 89 VAL A C 1
ATOM 715 O O . VAL A 1 89 ? -15.046 -10.495 17.308 1.00 98.38 89 VAL A O 1
ATOM 718 N N . VAL A 1 90 ? -12.976 -9.836 16.743 1.00 98.38 90 VAL A N 1
ATOM 719 C CA . VAL A 1 90 ? -13.035 -8.575 17.498 1.00 98.38 90 VAL A CA 1
ATOM 720 C C . VAL A 1 90 ? -14.168 -7.684 16.989 1.00 98.38 90 VAL A C 1
ATOM 722 O O . VAL A 1 90 ? -14.945 -7.186 17.799 1.00 98.38 90 VAL A O 1
ATOM 725 N N . VAL A 1 91 ? -14.309 -7.523 15.671 1.00 98.25 91 VAL A N 1
ATOM 726 C CA . VAL A 1 91 ? -15.389 -6.718 15.075 1.00 98.25 91 VAL A CA 1
ATOM 727 C C . VAL A 1 91 ? -16.762 -7.255 15.481 1.00 98.25 91 VAL A C 1
ATOM 729 O O . VAL A 1 91 ? -17.604 -6.487 15.937 1.00 98.25 91 VAL A O 1
ATOM 732 N N . VAL A 1 92 ? -16.974 -8.571 15.392 1.00 98.38 92 VAL A N 1
ATOM 733 C CA . VAL A 1 92 ? -18.248 -9.198 15.778 1.00 98.38 92 VAL A CA 1
ATOM 734 C C . VAL A 1 92 ? -18.548 -8.987 17.264 1.00 98.38 92 VAL A C 1
ATOM 736 O O . VAL A 1 92 ? -19.676 -8.658 17.621 1.00 98.38 92 VAL A O 1
ATOM 739 N N . VAL A 1 93 ? -17.552 -9.137 18.140 1.00 98.44 93 VAL A N 1
ATOM 740 C CA . VAL A 1 93 ? -17.728 -8.913 19.585 1.00 98.44 93 VAL A CA 1
ATOM 741 C C . VAL A 1 93 ? -18.117 -7.463 19.876 1.00 98.44 93 VAL A C 1
ATOM 743 O O . VAL A 1 93 ? -19.006 -7.225 20.694 1.00 98.44 93 VAL A O 1
ATOM 746 N N . VAL A 1 94 ? -17.487 -6.500 19.199 1.00 98.44 94 VAL A N 1
ATOM 747 C CA . VAL A 1 94 ? -17.800 -5.073 19.356 1.00 98.44 94 VAL A CA 1
ATOM 748 C C . VAL A 1 94 ? -19.224 -4.772 18.893 1.00 98.44 94 VAL A C 1
ATOM 750 O O . VAL A 1 94 ? -19.979 -4.165 19.648 1.00 98.44 94 VAL A O 1
ATOM 753 N N . GLU A 1 95 ? -19.620 -5.239 17.708 1.00 98.25 95 GLU A N 1
ATOM 754 C CA . GLU A 1 95 ? -20.985 -5.082 17.183 1.00 98.25 95 GLU A CA 1
ATOM 755 C C . GLU A 1 95 ? -22.032 -5.627 18.167 1.00 98.25 95 GLU A C 1
ATOM 757 O O . GLU A 1 95 ? -22.983 -4.932 18.530 1.00 98.25 95 GLU A O 1
ATOM 762 N N . VAL A 1 96 ? -21.824 -6.845 18.680 1.00 98.38 96 VAL A N 1
ATOM 763 C CA . VAL A 1 96 ? -22.733 -7.462 19.657 1.00 98.38 96 VAL A CA 1
ATOM 764 C C . VAL A 1 96 ? -22.798 -6.643 20.948 1.00 98.38 96 VAL A C 1
ATOM 766 O O . VAL A 1 96 ? -23.890 -6.401 21.462 1.00 98.38 96 VAL A O 1
ATOM 769 N N . ALA A 1 97 ? -21.659 -6.179 21.468 1.00 98.31 97 ALA A N 1
ATOM 770 C CA . ALA A 1 97 ? -21.625 -5.359 22.676 1.00 98.31 97 ALA A CA 1
ATOM 771 C C . ALA A 1 97 ? -22.401 -4.044 22.500 1.00 98.31 97 ALA A C 1
ATOM 773 O O . ALA A 1 97 ? -23.173 -3.665 23.381 1.00 98.31 97 ALA A O 1
ATOM 774 N N . VAL A 1 98 ? -22.250 -3.378 21.351 1.00 98.44 98 VAL A N 1
ATOM 775 C CA . VAL A 1 98 ? -22.984 -2.147 21.022 1.00 98.44 98 VAL A CA 1
ATOM 776 C C . VAL A 1 98 ? -24.489 -2.406 20.998 1.00 98.44 98 VAL A C 1
ATOM 778 O O . VAL A 1 98 ? -25.241 -1.670 21.637 1.00 98.44 98 VAL A O 1
ATOM 781 N N . VAL A 1 99 ? -24.935 -3.475 20.332 1.00 98.31 99 VAL A N 1
ATOM 782 C CA . VAL A 1 99 ? -26.359 -3.847 20.284 1.00 98.31 99 VAL A CA 1
ATOM 783 C C . VAL A 1 99 ? -26.913 -4.084 21.690 1.00 98.31 99 VAL A C 1
ATOM 785 O O . VAL A 1 99 ? -27.973 -3.557 22.029 1.00 98.31 99 VAL A O 1
ATOM 788 N N . VAL A 1 100 ? -26.186 -4.817 22.537 1.00 98.44 100 VAL A N 1
ATOM 789 C CA . VAL A 1 100 ? -26.599 -5.072 23.926 1.00 98.44 100 VAL A CA 1
ATOM 790 C C . VAL A 1 100 ? -26.735 -3.766 24.709 1.00 98.44 100 VAL A C 1
ATOM 792 O O . VAL A 1 100 ? -27.746 -3.565 25.380 1.00 98.44 100 VAL A O 1
ATOM 795 N N . ILE A 1 101 ? -25.766 -2.853 24.597 1.00 98.25 101 ILE A N 1
ATOM 796 C CA . ILE A 1 101 ? -25.808 -1.553 25.281 1.00 98.25 101 ILE A CA 1
ATOM 797 C C . ILE A 1 101 ? -27.034 -0.747 24.840 1.00 98.25 101 ILE A C 1
ATOM 799 O O . ILE A 1 101 ? -27.759 -0.231 25.690 1.00 98.25 101 ILE A O 1
ATOM 803 N N . VAL A 1 102 ? -27.304 -0.669 23.534 1.00 98.31 102 VAL A N 1
ATOM 804 C CA . VAL A 1 102 ? -28.462 0.064 22.998 1.00 98.31 102 VAL A CA 1
ATOM 805 C C . VAL A 1 102 ? -29.774 -0.506 23.538 1.00 98.31 102 VAL A C 1
ATOM 807 O O . VAL A 1 102 ? -30.637 0.256 23.974 1.00 98.31 102 VAL A O 1
ATOM 810 N N . VAL A 1 103 ? -29.914 -1.834 23.570 1.00 98.25 103 VAL A N 1
ATOM 811 C CA . VAL A 1 103 ? -31.109 -2.497 24.114 1.00 98.25 103 VAL A CA 1
ATOM 812 C C . VAL A 1 103 ? -31.274 -2.194 25.603 1.00 98.25 103 VAL A C 1
ATOM 814 O O . VAL A 1 103 ? -32.369 -1.834 26.030 1.00 98.25 103 VAL A O 1
ATOM 817 N N . VAL A 1 104 ? -30.201 -2.282 26.393 1.00 98.25 104 VAL A N 1
ATOM 818 C CA . VAL A 1 104 ? -30.247 -1.974 27.831 1.00 98.25 104 VAL A CA 1
ATOM 819 C C . VAL A 1 104 ? -30.660 -0.522 28.064 1.00 98.25 104 VAL A C 1
ATOM 821 O O . VAL A 1 104 ? -31.557 -0.268 28.864 1.00 98.25 104 VAL A O 1
ATOM 824 N N . VAL A 1 105 ? -30.068 0.430 27.338 1.00 98.06 105 VAL A N 1
ATOM 825 C CA . VAL A 1 105 ? -30.416 1.855 27.444 1.00 98.06 105 VAL A CA 1
ATOM 826 C C . VAL A 1 105 ? -31.878 2.096 27.067 1.00 98.06 105 VAL A C 1
ATOM 828 O O . VAL A 1 105 ? -32.577 2.813 27.783 1.00 98.06 105 VAL A O 1
ATOM 831 N N . ALA A 1 106 ? -32.367 1.470 25.994 1.00 97.44 106 ALA A N 1
ATOM 832 C CA . ALA A 1 106 ? -33.763 1.577 25.582 1.00 97.44 106 ALA A CA 1
ATOM 833 C C . ALA A 1 106 ? -34.721 1.029 26.654 1.00 97.44 106 ALA A C 1
ATOM 835 O O . ALA A 1 106 ? -35.702 1.689 26.991 1.00 97.44 106 ALA A O 1
ATOM 836 N N . VAL A 1 107 ? -34.420 -0.136 27.238 1.00 97.50 107 VAL A N 1
ATOM 837 C CA . VAL A 1 107 ? -35.224 -0.725 28.322 1.00 97.50 107 VAL A CA 1
ATOM 838 C C . VAL A 1 107 ? -35.229 0.181 29.552 1.00 97.50 107 VAL A C 1
ATOM 840 O O . VAL A 1 107 ? -36.295 0.450 30.102 1.00 97.50 107 VAL A O 1
ATOM 843 N N . VAL A 1 108 ? -34.067 0.696 29.963 1.00 97.44 108 VAL A N 1
ATOM 844 C CA . VAL A 1 108 ? -33.962 1.617 31.105 1.00 97.44 108 VAL A CA 1
ATOM 845 C C . VAL A 1 108 ? -34.774 2.886 30.854 1.00 97.44 108 VAL A C 1
ATOM 847 O O . VAL A 1 108 ? -35.536 3.289 31.728 1.00 97.44 108 VAL A O 1
ATOM 850 N N . LEU A 1 109 ? -34.682 3.481 29.661 1.00 96.31 109 LEU A N 1
ATOM 851 C CA . LEU A 1 109 ? -35.485 4.648 29.288 1.00 96.31 109 LEU A CA 1
ATOM 852 C C . LEU A 1 109 ? -36.986 4.361 29.371 1.00 96.31 109 LEU A C 1
ATOM 854 O O . LEU A 1 109 ? -37.716 5.148 29.967 1.00 96.31 109 LEU A O 1
ATOM 858 N N . VAL A 1 110 ? -37.446 3.228 28.831 1.00 96.38 110 VAL A N 1
ATOM 859 C CA . VAL A 1 110 ? -38.862 2.832 28.900 1.00 96.38 110 VAL A CA 1
ATOM 860 C C . VAL A 1 110 ? -39.316 2.672 30.351 1.00 96.38 110 VAL A C 1
ATOM 862 O O . VAL A 1 110 ? -40.374 3.180 30.715 1.00 96.38 110 VAL A O 1
ATOM 865 N N . VAL A 1 111 ? -38.517 2.020 31.200 1.00 95.88 111 VAL A N 1
ATOM 866 C CA . VAL A 1 111 ? -38.837 1.853 32.627 1.00 95.88 111 VAL A CA 1
ATOM 867 C C . VAL A 1 111 ? -38.904 3.203 33.338 1.00 95.88 111 VAL A C 1
ATOM 869 O O . VAL A 1 111 ? -39.860 3.451 34.067 1.00 95.88 111 VAL A O 1
ATOM 872 N N . VAL A 1 112 ? -37.937 4.095 33.105 1.00 95.62 112 VAL A N 1
ATOM 873 C CA . VAL A 1 112 ? -37.923 5.438 33.705 1.00 95.62 112 VAL A CA 1
ATOM 874 C C . VAL A 1 112 ? -39.159 6.231 33.285 1.00 95.62 112 VAL A C 1
ATOM 876 O O . VAL A 1 112 ? -39.836 6.786 34.146 1.00 95.62 112 VAL A O 1
ATOM 879 N N . VAL A 1 113 ? -39.504 6.237 31.993 1.00 95.00 113 VAL A N 1
ATOM 880 C CA . VAL A 1 113 ? -40.706 6.919 31.487 1.00 95.00 113 VAL A CA 1
ATOM 881 C C . VAL A 1 113 ? -41.972 6.343 32.121 1.00 95.00 113 VAL A C 1
ATOM 883 O O . VAL A 1 113 ? -42.820 7.105 32.575 1.00 95.00 113 VAL A O 1
ATOM 886 N N . LEU A 1 114 ? -42.095 5.016 32.219 1.00 92.25 114 LEU A N 1
ATOM 887 C CA . LEU A 1 114 ? -43.249 4.373 32.855 1.00 92.25 114 LEU A CA 1
ATOM 888 C C . LEU A 1 114 ? -43.374 4.718 34.343 1.00 92.25 114 LEU A C 1
ATOM 890 O O . LEU A 1 114 ? -44.489 4.919 34.820 1.00 92.25 114 LEU A O 1
ATOM 894 N N . VAL A 1 115 ? -42.258 4.783 35.073 1.00 93.88 115 VAL A N 1
ATOM 895 C CA . VAL A 1 115 ? -42.241 5.143 36.499 1.00 93.88 115 VAL A CA 1
ATOM 896 C C . VAL A 1 115 ? -42.621 6.608 36.695 1.00 93.88 115 VAL A C 1
ATOM 898 O O . VAL A 1 115 ? -43.464 6.894 37.540 1.00 93.88 115 VAL A O 1
ATOM 901 N N . VAL A 1 116 ? -42.062 7.520 35.894 1.00 91.50 116 VAL A N 1
ATOM 902 C CA . VAL A 1 116 ? -42.406 8.951 35.942 1.00 91.50 116 VAL A CA 1
ATOM 903 C C . VAL A 1 116 ? -43.886 9.153 35.607 1.00 91.50 116 VAL A C 1
ATOM 905 O O . VAL A 1 116 ? -44.616 9.726 36.407 1.00 91.50 116 VAL A O 1
ATOM 908 N N . C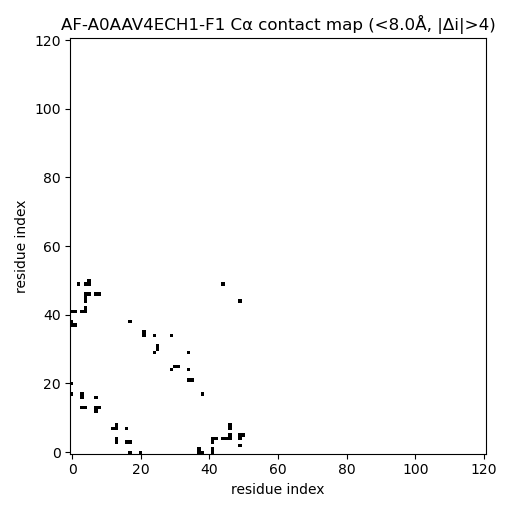YS A 1 117 ? -44.382 8.566 34.513 1.00 83.38 117 CYS A N 1
ATOM 909 C CA . CYS A 1 117 ? -45.803 8.646 34.155 1.00 83.38 117 CYS A CA 1
ATOM 910 C C . CYS A 1 117 ? -46.749 8.016 35.197 1.00 83.38 117 CYS A C 1
ATOM 912 O O . CYS A 1 117 ? -47.921 8.374 35.235 1.00 83.38 117 CYS A O 1
ATOM 914 N N . ARG A 1 118 ? -46.280 7.069 36.021 1.00 86.31 118 ARG A N 1
ATOM 915 C CA . ARG A 1 118 ? -47.057 6.468 37.122 1.00 86.31 118 ARG A CA 1
ATOM 916 C C . ARG A 1 118 ? -47.086 7.315 38.396 1.00 86.31 118 ARG A C 1
ATOM 918 O O . ARG A 1 118 ? -47.953 7.064 39.223 1.00 86.31 118 ARG A O 1
ATOM 925 N N . LEU A 1 119 ? -46.135 8.231 38.576 1.00 67.75 119 LEU A N 1
ATOM 926 C CA . LEU A 1 119 ? -46.031 9.121 39.740 1.00 67.75 119 LEU A CA 1
ATOM 927 C C . LEU A 1 119 ? -46.792 10.444 39.548 1.00 67.75 119 LEU A C 1
ATOM 929 O O . LEU A 1 119 ? -47.135 11.083 40.536 1.00 67.75 119 LEU A O 1
ATOM 933 N N . ASP A 1 120 ? -47.070 10.830 38.300 1.00 58.72 120 ASP A N 1
ATOM 934 C CA . ASP A 1 120 ? -47.810 12.045 37.919 1.00 58.72 120 ASP A CA 1
ATOM 935 C C . ASP A 1 120 ? -49.355 11.876 37.877 1.00 58.72 120 ASP A C 1
ATOM 937 O O . ASP A 1 120 ? -50.052 12.742 37.344 1.00 58.72 120 ASP A O 1
ATOM 941 N N . PHE A 1 121 ? -49.915 10.782 38.420 1.00 51.62 121 PHE A N 1
ATOM 942 C CA . PHE A 1 121 ? -51.362 10.481 38.455 1.00 51.62 121 PHE A CA 1
ATOM 943 C C . PHE A 1 121 ? -51.821 10.088 39.864 1.00 51.62 121 PHE A C 1
ATOM 945 O O . PHE A 1 121 ? -52.936 10.502 40.255 1.00 51.62 121 PHE A O 1
#

Solvent-accessible surface area (backbone atoms only — not comparable to full-atom values): 7291 Å² total; per-residue (Å²): 116,96,62,49,52,61,71,36,90,48,74,65,56,39,53,56,50,48,50,56,52,42,54,53,42,44,76,72,69,49,61,64,69,64,49,52,53,49,51,57,60,50,69,74,51,52,50,70,66,54,63,54,82,74,81,86,69,93,66,92,68,84,78,86,80,80,79,89,58,74,65,61,57,54,53,50,51,51,51,51,50,52,51,52,52,53,54,52,52,52,51,53,53,50,54,52,51,51,53,52,51,52,52,52,52,52,53,51,51,52,51,51,52,53,52,54,63,62,72,78,114

Sequence (121 aa):
MLRLRRLCQDDIDFREQCLRMRDFFVSCGYPLEVLDDACNRVSKISRTDALIPRPEQSSQRTKLIMTYHPHNLVALVVVVVVVVVVVVVVVVVVEVAVVVIVVVVAVVLVVVVLVVCRLDF

Radius of gyration: 30.66 Å; Cα contacts (8 Å, |Δi|>4): 37; chains: 1; bounding box: 85×37×66 Å

pLDDT: mean 87.79, std 10.44, range [51.62, 98.44]

Mean predicted aligned error: 15.63 Å

Foldseek 3Di:
DQLLLLVDPDLVSSVVVLVVVLVVVVVVVDDNVVSVVVSVVNSPAHNVNSPDDDPDDPDPDDDDDDDDDVVVVVVVVVVVVVVVVVVVVVVVVVVVVVVVVVVVVVVVVVVVVVVVVVVVD

Secondary structure (DSSP, 8-state):
-TTHHHH-SSHHHHHHHHHHHHHHHHHTT--HHHHHHHHHHHHTS-HHHHHSPPP-----PPP------THHHHHHHHHHHHHHHHHHHHHHHHHHHHHHHHHHHHHHHHHHHHHHHHH--